Protein AF-A0A7W8XQB1-F1 (afdb_monomer_lite)

Secondary structure (DSSP, 8-state):
--SHHHHHHHHHHHHHHHHHHHHHHHHHHHHHHHHHHHHHHHHHHHHHHTT-S-HHHHHHHHHHHHHHHGGGSSTTT--HHHHHHHHHHHHHHHHHHHHHHHHT-

Organism: NCBI:txid1650438

Radius of gyration: 20.1 Å; chains: 1; bounding box: 38×19×73 Å

Structure (mmCIF, N/CA/C/O backbone):
data_AF-A0A7W8XQB1-F1
#
_entry.id   AF-A0A7W8XQB1-F1
#
loop_
_atom_site.group_PDB
_atom_site.id
_atom_site.type_symbol
_atom_site.label_atom_id
_atom_site.label_alt_id
_atom_site.label_comp_id
_atom_site.label_asym_id
_atom_site.label_entity_id
_atom_site.label_seq_id
_atom_site.pdbx_PDB_ins_code
_atom_site.Cartn_x
_atom_site.Cartn_y
_atom_site.Cartn_z
_atom_site.occupancy
_atom_site.B_iso_or_equiv
_atom_site.auth_seq_id
_atom_site.auth_comp_id
_atom_site.auth_asym_id
_atom_site.auth_atom_id
_atom_site.pdbx_PDB_model_num
ATOM 1 N N . MET A 1 1 ? 10.856 9.712 -51.778 1.00 45.00 1 MET A N 1
ATOM 2 C CA . MET A 1 1 ? 9.834 9.514 -50.724 1.00 45.00 1 MET A CA 1
ATOM 3 C C . MET A 1 1 ? 10.313 8.446 -49.731 1.00 45.00 1 MET A C 1
ATOM 5 O O . MET A 1 1 ? 9.938 7.294 -49.857 1.00 45.00 1 MET A O 1
ATOM 9 N N . ARG A 1 2 ? 11.231 8.776 -48.808 1.00 53.91 2 ARG A N 1
ATOM 10 C CA . ARG A 1 2 ? 11.757 7.831 -47.786 1.00 53.91 2 ARG A CA 1
ATOM 11 C C . ARG A 1 2 ? 12.009 8.472 -46.409 1.00 53.91 2 ARG A C 1
ATOM 13 O O . ARG A 1 2 ? 12.381 7.780 -45.473 1.00 53.91 2 ARG A O 1
ATOM 20 N N . ALA A 1 3 ? 11.762 9.775 -46.271 1.00 52.97 3 ALA A N 1
ATOM 21 C CA . ALA A 1 3 ? 11.966 10.516 -45.029 1.00 52.97 3 ALA A CA 1
ATOM 22 C C . ALA A 1 3 ? 10.947 10.251 -43.890 1.00 52.97 3 ALA A C 1
ATOM 24 O O . ALA A 1 3 ? 11.358 10.377 -42.739 1.00 52.97 3 ALA A O 1
ATOM 25 N N . PRO A 1 4 ? 9.669 9.857 -44.115 1.00 54.81 4 PRO A N 1
ATOM 26 C CA . PRO A 1 4 ? 8.722 9.770 -42.997 1.00 54.81 4 PRO A CA 1
ATOM 27 C C . PRO A 1 4 ? 8.939 8.547 -42.088 1.00 54.81 4 PRO A C 1
ATOM 29 O O . PRO A 1 4 ? 8.492 8.554 -40.947 1.00 54.81 4 PRO A O 1
ATOM 32 N N . LEU A 1 5 ? 9.660 7.516 -42.547 1.00 50.84 5 LEU A N 1
ATOM 33 C CA . LEU A 1 5 ? 9.897 6.294 -41.761 1.00 50.84 5 LEU A CA 1
ATOM 34 C C . LEU A 1 5 ? 11.007 6.458 -40.706 1.00 50.84 5 LEU A C 1
ATOM 36 O O . LEU A 1 5 ? 10.960 5.810 -39.664 1.00 50.84 5 LEU A O 1
ATOM 40 N N . LEU A 1 6 ? 11.977 7.350 -40.936 1.00 51.50 6 LEU A N 1
ATOM 41 C CA . LEU A 1 6 ? 13.082 7.599 -39.998 1.00 51.50 6 LEU A CA 1
ATOM 42 C C . LEU A 1 6 ? 12.654 8.463 -38.801 1.00 51.50 6 LEU A C 1
ATOM 44 O O . LEU A 1 6 ? 13.116 8.234 -37.688 1.00 51.50 6 LEU A O 1
ATOM 48 N N . ALA A 1 7 ? 11.728 9.407 -39.001 1.00 52.47 7 ALA A N 1
ATOM 49 C CA . ALA A 1 7 ? 11.204 10.247 -37.922 1.00 52.47 7 ALA A CA 1
ATOM 50 C C . ALA A 1 7 ? 10.347 9.452 -36.916 1.00 52.47 7 ALA A C 1
ATOM 52 O O . ALA A 1 7 ? 10.427 9.693 -35.712 1.00 52.47 7 ALA A O 1
ATOM 53 N N . ALA A 1 8 ? 9.583 8.461 -37.389 1.00 55.38 8 ALA A N 1
ATOM 54 C CA . ALA A 1 8 ? 8.791 7.588 -36.524 1.00 55.38 8 ALA A CA 1
ATOM 55 C C . ALA A 1 8 ? 9.679 6.712 -35.620 1.00 55.38 8 ALA A C 1
ATOM 57 O O . ALA A 1 8 ? 9.435 6.624 -34.420 1.00 55.38 8 ALA A O 1
ATOM 58 N N . ALA A 1 9 ? 10.752 6.126 -36.166 1.00 54.50 9 ALA A N 1
ATOM 59 C CA . ALA A 1 9 ? 11.673 5.276 -35.406 1.00 54.50 9 ALA A CA 1
ATOM 60 C C . ALA A 1 9 ? 12.378 6.027 -34.259 1.00 54.50 9 ALA A C 1
ATOM 62 O O . ALA A 1 9 ? 12.556 5.474 -33.176 1.00 54.50 9 ALA A O 1
ATOM 63 N N . ILE A 1 10 ? 12.723 7.302 -34.471 1.00 56.19 10 ILE A N 1
ATOM 64 C CA . ILE A 1 10 ? 13.322 8.158 -33.437 1.00 56.19 10 ILE A CA 1
ATOM 65 C C . ILE A 1 10 ? 12.300 8.458 -32.329 1.00 56.19 10 ILE A C 1
ATOM 67 O O . ILE A 1 10 ? 12.638 8.369 -31.151 1.00 56.19 10 ILE A O 1
ATOM 71 N N . GLY A 1 11 ? 11.037 8.725 -32.684 1.00 56.44 11 GLY A N 1
ATOM 72 C CA . GLY A 1 11 ? 9.955 8.924 -31.713 1.00 56.44 11 GLY A CA 1
ATOM 73 C C . GLY A 1 11 ? 9.736 7.715 -30.797 1.00 56.44 11 GLY A C 1
ATOM 74 O O . GLY A 1 11 ? 9.662 7.878 -29.580 1.00 56.44 11 GLY A O 1
ATOM 75 N N . PHE A 1 12 ? 9.728 6.501 -31.359 1.00 55.53 12 PHE A N 1
ATOM 76 C CA . PHE A 1 12 ? 9.587 5.264 -30.579 1.00 55.53 12 PHE A CA 1
ATOM 77 C C . PHE A 1 12 ? 10.820 4.944 -29.719 1.00 55.53 12 PHE A C 1
ATOM 79 O O . PHE A 1 12 ? 10.684 4.427 -28.608 1.00 55.53 12 PHE A O 1
ATOM 86 N N . ALA A 1 13 ? 12.024 5.280 -30.192 1.00 59.09 13 ALA A N 1
ATOM 87 C CA . ALA A 1 13 ? 13.251 5.120 -29.413 1.00 59.09 13 ALA A CA 1
ATOM 88 C C . ALA A 1 13 ? 13.292 6.074 -28.201 1.00 59.09 13 ALA A C 1
ATOM 90 O O . ALA A 1 13 ? 13.645 5.659 -27.097 1.00 59.09 13 ALA A O 1
ATOM 91 N N . LEU A 1 14 ? 12.861 7.330 -28.376 1.00 57.34 14 LEU A N 1
ATOM 92 C CA . LEU A 1 14 ? 12.747 8.313 -27.291 1.00 57.34 14 LEU A CA 1
ATOM 93 C C . LEU A 1 14 ? 11.676 7.932 -26.261 1.00 57.34 14 LEU A C 1
ATOM 95 O O . LEU A 1 14 ? 11.927 8.061 -25.061 1.00 57.34 14 LEU A O 1
ATOM 99 N N . SER A 1 15 ? 10.517 7.421 -26.694 1.00 60.56 15 SER A N 1
ATOM 100 C CA . SER A 1 15 ? 9.497 6.910 -25.767 1.00 60.56 15 SER A CA 1
ATOM 101 C C . SER A 1 15 ? 9.960 5.646 -25.034 1.00 60.56 15 SER A C 1
ATOM 103 O O . SER A 1 15 ? 9.656 5.467 -23.855 1.00 60.56 15 SER A O 1
ATOM 105 N N . GLY A 1 16 ? 10.742 4.788 -25.700 1.00 61.16 16 GLY A N 1
ATOM 106 C CA . GLY A 1 16 ? 11.329 3.588 -25.103 1.00 61.16 16 GLY A CA 1
ATOM 107 C C . GLY A 1 16 ? 12.330 3.908 -23.989 1.00 61.16 16 GLY A C 1
ATOM 108 O O . GLY A 1 16 ? 12.238 3.332 -22.907 1.00 61.16 16 GLY A O 1
ATOM 109 N N . CYS A 1 17 ? 13.228 4.878 -24.202 1.00 62.81 17 CYS A N 1
ATOM 110 C CA . CYS A 1 17 ? 14.167 5.326 -23.165 1.00 62.81 17 CYS A CA 1
ATOM 111 C C . CYS A 1 17 ? 13.457 5.923 -21.941 1.00 62.81 17 CYS A C 1
ATOM 113 O O . CYS A 1 17 ? 13.835 5.612 -20.814 1.00 62.81 17 CYS A O 1
ATOM 115 N N . GLN A 1 18 ? 12.417 6.739 -22.149 1.00 71.81 18 GLN A N 1
ATOM 116 C CA . GLN A 1 18 ? 11.645 7.336 -21.050 1.00 71.81 18 GLN A CA 1
ATOM 117 C C . GLN A 1 18 ? 10.868 6.281 -20.249 1.00 71.81 18 GLN A C 1
ATOM 119 O O . GLN A 1 18 ? 10.818 6.335 -19.020 1.00 71.81 18 GLN A O 1
ATOM 124 N N . THR A 1 19 ? 10.309 5.279 -20.932 1.00 79.50 19 THR A N 1
ATOM 125 C CA . THR A 1 19 ? 9.610 4.163 -20.275 1.00 79.50 19 THR A CA 1
ATOM 126 C C . THR A 1 19 ? 10.586 3.298 -19.475 1.00 79.50 19 THR A C 1
ATOM 128 O O . THR A 1 19 ? 10.297 2.918 -18.343 1.00 79.50 19 THR A O 1
ATOM 131 N N . ALA A 1 20 ? 11.780 3.037 -20.015 1.00 80.62 20 ALA A N 1
ATOM 132 C CA . ALA A 1 20 ? 12.820 2.293 -19.311 1.00 80.62 20 ALA A CA 1
ATOM 133 C C . ALA A 1 20 ? 13.310 3.030 -18.053 1.00 80.62 20 ALA A C 1
ATOM 135 O O . ALA A 1 20 ? 13.431 2.411 -16.997 1.00 80.62 20 ALA A O 1
ATOM 136 N N . SER A 1 21 ? 13.539 4.349 -18.126 1.00 83.12 21 SER A N 1
ATOM 137 C CA . SER A 1 21 ? 13.942 5.134 -16.952 1.00 83.12 21 SER A CA 1
ATOM 138 C C . SER A 1 21 ? 12.855 5.176 -15.878 1.00 83.12 21 SER A C 1
ATOM 140 O O . SER A 1 21 ? 13.166 5.124 -14.689 1.00 83.12 21 SER A O 1
ATOM 142 N N . LEU A 1 22 ? 11.582 5.230 -16.286 1.00 82.94 22 LEU A N 1
ATOM 143 C CA . LEU A 1 22 ? 10.445 5.180 -15.369 1.00 82.94 22 LEU A CA 1
ATOM 144 C C . LEU A 1 22 ? 10.353 3.817 -14.668 1.00 82.94 22 LEU A C 1
ATOM 146 O O . LEU A 1 22 ? 10.220 3.774 -13.448 1.00 82.94 22 LEU A O 1
ATOM 150 N N . ASN A 1 23 ? 10.496 2.716 -15.412 1.00 85.94 23 ASN A N 1
ATOM 151 C CA . ASN A 1 23 ? 10.501 1.367 -14.841 1.00 85.94 23 ASN A CA 1
ATOM 152 C C . ASN A 1 23 ? 11.630 1.194 -13.815 1.00 85.94 23 ASN A C 1
ATOM 154 O O . ASN A 1 23 ? 11.389 0.687 -12.725 1.00 85.94 23 ASN A O 1
ATOM 158 N N . ILE A 1 24 ? 12.840 1.679 -14.116 1.00 87.06 24 ILE A N 1
ATOM 159 C CA . ILE A 1 24 ? 13.965 1.644 -13.168 1.00 87.06 24 ILE A CA 1
ATOM 160 C C . ILE A 1 24 ? 13.631 2.439 -11.900 1.00 87.06 24 ILE A C 1
ATOM 162 O O . ILE A 1 24 ? 13.854 1.957 -10.790 1.00 87.06 24 ILE A O 1
ATOM 166 N N . ALA A 1 25 ? 13.078 3.647 -12.045 1.00 86.62 25 ALA A N 1
ATOM 167 C CA . ALA A 1 25 ? 12.705 4.472 -10.900 1.00 86.62 25 ALA A CA 1
ATOM 168 C C . ALA A 1 25 ? 11.629 3.797 -10.032 1.00 86.62 25 ALA A C 1
ATOM 170 O O . ALA A 1 25 ? 11.718 3.849 -8.805 1.00 86.62 25 ALA A O 1
ATOM 171 N N . ILE A 1 26 ? 10.646 3.136 -10.647 1.00 86.38 26 ILE A N 1
ATOM 172 C CA . ILE A 1 26 ? 9.626 2.351 -9.941 1.00 86.38 26 ILE A CA 1
ATOM 173 C C . ILE A 1 26 ? 10.287 1.213 -9.166 1.00 86.38 26 ILE A C 1
ATOM 175 O O . ILE A 1 26 ? 10.138 1.151 -7.949 1.00 86.38 26 ILE A O 1
ATOM 179 N N . GLN A 1 27 ? 11.090 0.381 -9.828 1.00 87.06 27 GLN A N 1
ATOM 180 C CA . GLN A 1 27 ? 11.741 -0.776 -9.204 1.00 87.06 27 GLN A CA 1
ATOM 181 C C . GLN A 1 27 ? 12.655 -0.385 -8.032 1.00 87.06 27 GLN A C 1
ATOM 183 O O . GLN A 1 27 ? 12.796 -1.139 -7.075 1.00 87.06 27 GLN A O 1
ATOM 188 N N . GLN A 1 28 ? 13.252 0.810 -8.061 1.00 89.56 28 GLN A N 1
ATOM 189 C CA . GLN A 1 28 ? 14.105 1.308 -6.977 1.00 89.56 28 GLN A CA 1
ATOM 190 C C . GLN A 1 28 ? 13.335 1.899 -5.787 1.00 89.56 28 GLN A C 1
ATOM 192 O O . GLN A 1 28 ? 13.833 1.866 -4.656 1.00 89.56 28 GLN A O 1
ATOM 197 N N . ASN A 1 29 ? 12.168 2.502 -6.025 1.00 89.06 29 ASN A N 1
ATOM 198 C CA . ASN A 1 29 ? 11.451 3.277 -5.007 1.00 89.06 29 ASN A CA 1
ATOM 199 C C . ASN A 1 29 ? 10.225 2.552 -4.453 1.00 89.06 29 ASN A C 1
ATOM 201 O O . ASN A 1 29 ? 9.908 2.725 -3.276 1.00 89.06 29 ASN A O 1
ATOM 205 N N . LEU A 1 30 ? 9.572 1.713 -5.256 1.00 88.00 30 LEU A N 1
ATOM 206 C CA . LEU A 1 30 ? 8.395 0.957 -4.845 1.00 88.00 30 LEU A CA 1
ATOM 207 C C . LEU A 1 30 ? 8.684 0.023 -3.655 1.00 88.00 30 LEU A C 1
ATOM 209 O O . LEU A 1 30 ? 7.915 0.078 -2.697 1.00 88.00 30 LEU A O 1
ATOM 213 N N . PRO A 1 31 ? 9.813 -0.718 -3.590 1.00 92.19 31 PRO A N 1
ATOM 214 C CA . PRO A 1 31 ? 10.143 -1.510 -2.401 1.00 92.19 31 PRO A CA 1
ATOM 215 C C . PRO A 1 31 ? 10.249 -0.671 -1.118 1.00 92.19 31 PRO A C 1
ATOM 217 O O . PRO A 1 31 ? 9.775 -1.085 -0.060 1.00 92.19 31 PRO A O 1
ATOM 220 N N . LYS A 1 32 ? 10.819 0.540 -1.204 1.00 92.38 32 LYS A N 1
ATOM 221 C CA . LYS A 1 32 ? 10.942 1.456 -0.057 1.00 92.38 32 LYS A CA 1
ATOM 222 C C . LYS A 1 32 ? 9.578 1.982 0.386 1.00 92.38 32 LYS A C 1
ATOM 224 O O . LYS A 1 32 ? 9.306 2.046 1.581 1.00 92.38 32 LYS A O 1
ATOM 229 N N . ALA A 1 33 ? 8.718 2.332 -0.571 1.00 91.56 33 ALA A N 1
ATOM 230 C CA . ALA A 1 33 ? 7.349 2.750 -0.291 1.00 91.56 33 ALA A CA 1
ATOM 231 C C . ALA A 1 33 ? 6.544 1.620 0.370 1.00 91.56 33 ALA A C 1
ATOM 233 O O . ALA A 1 33 ? 5.843 1.865 1.346 1.00 91.56 33 ALA A O 1
ATOM 234 N N . CYS A 1 34 ? 6.711 0.380 -0.091 1.00 93.31 34 CYS A N 1
ATOM 235 C CA . CYS A 1 34 ? 6.085 -0.797 0.506 1.00 93.31 34 CYS A CA 1
ATOM 236 C C . CYS A 1 34 ? 6.563 -1.065 1.936 1.00 93.31 34 CYS A C 1
ATOM 238 O O . CYS A 1 34 ? 5.752 -1.332 2.817 1.00 93.31 34 CYS A O 1
ATOM 240 N N . GLN A 1 35 ? 7.859 -0.914 2.212 1.00 94.81 35 GLN A N 1
ATOM 241 C CA . GLN A 1 35 ? 8.369 -1.010 3.580 1.00 94.81 35 GLN A CA 1
ATOM 242 C C . GLN A 1 35 ? 7.779 0.080 4.492 1.00 94.81 35 GLN A C 1
ATOM 244 O O . GLN A 1 35 ? 7.409 -0.192 5.638 1.00 94.81 35 GLN A O 1
ATOM 249 N N . ALA A 1 36 ? 7.677 1.313 3.988 1.00 94.81 36 ALA A N 1
ATOM 250 C CA . ALA A 1 36 ? 7.064 2.418 4.717 1.00 94.81 36 ALA A CA 1
ATOM 251 C C . ALA A 1 36 ? 5.566 2.183 4.967 1.00 94.81 36 ALA A C 1
ATOM 253 O O . ALA A 1 36 ? 5.094 2.466 6.064 1.00 94.81 36 ALA A O 1
ATOM 254 N N . LEU A 1 37 ? 4.844 1.620 3.993 1.00 94.81 37 LEU A N 1
ATOM 255 C CA . LEU A 1 37 ? 3.439 1.237 4.121 1.00 94.81 37 LEU A CA 1
ATOM 256 C C . LEU A 1 37 ? 3.233 0.226 5.256 1.00 94.81 37 LEU A C 1
ATOM 258 O O . LEU A 1 37 ? 2.405 0.463 6.129 1.00 94.81 37 LEU A O 1
ATOM 262 N N . GLU A 1 38 ? 3.999 -0.869 5.272 1.00 95.75 38 GLU A N 1
ATOM 263 C CA . GLU A 1 38 ? 3.890 -1.892 6.324 1.00 95.75 38 GLU A CA 1
ATOM 264 C C . GLU A 1 38 ? 4.217 -1.312 7.708 1.00 95.75 38 GLU A C 1
ATOM 266 O O . GLU A 1 38 ? 3.530 -1.587 8.692 1.00 95.75 38 GLU A O 1
ATOM 271 N N . THR A 1 39 ? 5.226 -0.440 7.780 1.00 96.06 39 THR A N 1
ATOM 272 C CA . THR A 1 39 ? 5.598 0.248 9.025 1.00 96.06 39 THR A CA 1
ATOM 273 C C . THR A 1 39 ? 4.486 1.180 9.508 1.00 96.06 39 THR A C 1
ATOM 275 O O . THR A 1 39 ? 4.149 1.181 10.692 1.00 96.06 39 THR A O 1
ATOM 278 N N . ALA A 1 40 ? 3.905 1.973 8.604 1.00 94.69 40 ALA A N 1
ATOM 279 C CA . ALA A 1 40 ? 2.828 2.901 8.924 1.00 94.69 40 ALA A CA 1
ATOM 280 C C . ALA A 1 40 ? 1.566 2.161 9.383 1.00 94.69 40 ALA A C 1
ATOM 282 O O . ALA A 1 40 ? 0.991 2.528 10.407 1.00 94.69 40 ALA A O 1
ATOM 283 N N . TYR A 1 41 ? 1.189 1.087 8.686 1.00 96.00 41 TYR A N 1
ATOM 284 C CA . TYR A 1 41 ? 0.035 0.274 9.054 1.00 96.00 41 TYR A CA 1
ATOM 285 C C . TYR A 1 41 ? 0.220 -0.372 10.431 1.00 96.00 41 TYR A C 1
ATOM 287 O O . TYR A 1 41 ? -0.657 -0.246 11.280 1.00 96.00 41 TYR A O 1
ATOM 295 N N . ALA A 1 42 ? 1.386 -0.966 10.708 1.00 96.00 42 ALA A N 1
ATOM 296 C CA . ALA A 1 42 ? 1.680 -1.548 12.020 1.00 96.00 42 ALA A CA 1
ATOM 297 C C . ALA A 1 42 ? 1.665 -0.504 13.155 1.00 96.00 42 ALA A C 1
ATOM 299 O O . ALA A 1 42 ? 1.187 -0.770 14.264 1.00 96.00 42 ALA A O 1
ATOM 300 N N . ALA A 1 43 ? 2.172 0.705 12.892 1.00 94.25 43 ALA A N 1
ATOM 301 C CA . ALA A 1 43 ? 2.113 1.806 13.848 1.00 94.25 43 ALA A CA 1
ATOM 302 C C . ALA A 1 43 ? 0.665 2.245 14.111 1.00 94.25 43 ALA A C 1
ATOM 304 O O . ALA A 1 43 ? 0.278 2.432 15.266 1.00 94.25 43 ALA A O 1
ATOM 305 N N . PHE A 1 44 ? -0.149 2.360 13.060 1.00 95.00 44 PHE A N 1
ATOM 306 C CA . PHE A 1 44 ? -1.563 2.683 13.192 1.00 95.00 44 PHE A CA 1
ATOM 307 C C . PHE A 1 44 ? -2.320 1.610 13.979 1.00 95.00 44 PHE A C 1
ATOM 309 O O . PHE A 1 44 ? -3.040 1.958 14.913 1.00 95.00 44 PHE A O 1
ATOM 316 N N . THR A 1 45 ? -2.147 0.320 13.662 1.00 94.50 45 THR A N 1
ATOM 317 C CA . THR A 1 45 ? -2.847 -0.769 14.365 1.00 94.50 45 THR A CA 1
ATOM 318 C C . THR A 1 45 ? -2.488 -0.798 15.846 1.00 94.50 45 THR A C 1
ATOM 320 O O . THR A 1 45 ? -3.376 -0.928 16.682 1.00 94.50 45 THR A O 1
ATOM 323 N N . SER A 1 46 ? -1.218 -0.556 16.182 1.00 92.56 46 SER A N 1
ATOM 324 C CA . SER A 1 46 ? -0.772 -0.449 17.577 1.00 92.56 46 SER A CA 1
ATOM 325 C C . SER A 1 46 ? -1.479 0.689 18.323 1.00 92.56 46 SER A C 1
ATOM 327 O O . SER A 1 46 ? -1.853 0.533 19.480 1.00 92.56 46 SER A O 1
ATOM 329 N N . ILE A 1 47 ? -1.692 1.841 17.674 1.00 90.25 47 ILE A N 1
ATOM 330 C CA . ILE A 1 47 ? -2.428 2.971 18.267 1.00 90.25 47 ILE A CA 1
ATOM 331 C C . ILE A 1 47 ? -3.928 2.661 18.357 1.00 90.25 47 ILE A C 1
ATOM 333 O O . ILE A 1 47 ? -4.575 3.014 19.344 1.00 90.25 47 ILE A O 1
ATOM 337 N N . ALA A 1 48 ? -4.486 1.995 17.348 1.00 91.31 48 ALA A N 1
ATOM 338 C CA . ALA A 1 48 ? -5.891 1.616 17.309 1.00 91.31 48 ALA A CA 1
ATOM 339 C C . ALA A 1 48 ? -6.270 0.665 18.458 1.00 91.31 48 ALA A C 1
ATOM 341 O O . ALA A 1 48 ? -7.336 0.827 19.051 1.00 91.31 48 ALA A O 1
ATOM 342 N N . GLU A 1 49 ? -5.376 -0.253 18.837 1.00 89.56 49 GLU A N 1
ATOM 343 C CA . GLU A 1 49 ? -5.557 -1.174 19.971 1.00 89.56 49 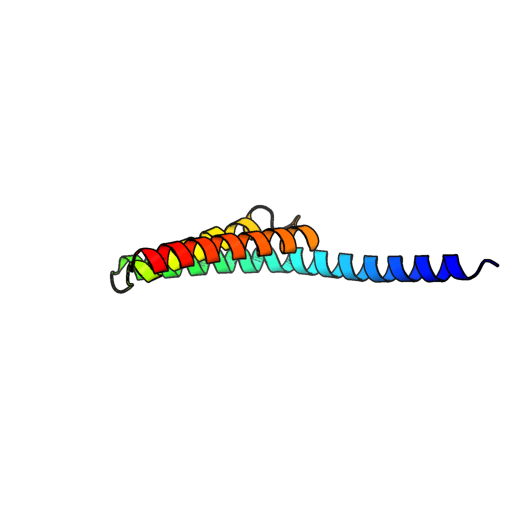GLU A CA 1
ATOM 344 C C . GLU A 1 49 ? -5.660 -0.467 21.332 1.00 89.56 49 GLU A C 1
ATOM 346 O O . GLU A 1 49 ? -6.285 -0.985 22.256 1.00 89.56 49 GLU A O 1
ATOM 351 N N . ILE A 1 50 ? -5.129 0.755 21.455 1.00 89.69 50 ILE A N 1
ATOM 352 C CA . ILE A 1 50 ? -5.243 1.587 22.668 1.00 89.69 50 ILE A CA 1
ATOM 353 C C . ILE A 1 50 ? -6.683 2.135 22.827 1.00 89.69 50 ILE A C 1
ATOM 355 O O . ILE A 1 50 ? -7.030 2.719 23.853 1.00 89.69 50 ILE A O 1
ATOM 359 N N . GLY A 1 51 ? -7.558 1.939 21.831 1.00 82.69 51 GLY A N 1
ATOM 360 C CA . GLY A 1 51 ? -8.991 2.248 21.905 1.00 82.69 51 GLY A CA 1
ATOM 361 C C . GLY A 1 51 ? -9.341 3.729 21.732 1.00 82.69 51 GLY A C 1
ATOM 362 O O . GLY A 1 51 ? -10.490 4.124 21.920 1.00 82.69 51 GLY A O 1
ATOM 363 N N . THR A 1 52 ? -8.372 4.570 21.366 1.00 85.94 52 THR A N 1
ATOM 364 C CA . THR A 1 52 ? -8.572 6.015 21.148 1.00 85.94 52 THR A CA 1
ATOM 365 C C . THR A 1 52 ? -9.043 6.348 19.730 1.00 85.94 52 THR A C 1
ATOM 367 O O . THR A 1 52 ? -9.491 7.466 19.461 1.00 85.94 52 THR A O 1
ATOM 370 N N . VAL A 1 53 ? -8.970 5.379 18.816 1.00 90.06 53 VAL A N 1
ATOM 371 C CA . VAL A 1 53 ? -9.315 5.530 17.402 1.00 90.06 53 VAL A CA 1
ATOM 372 C C . VAL A 1 53 ? -10.738 5.029 17.164 1.00 90.06 53 VAL A C 1
ATOM 374 O O . VAL A 1 53 ? -11.102 3.925 17.559 1.00 90.06 53 VAL A O 1
ATOM 377 N N . LYS A 1 54 ? -11.567 5.836 16.494 1.00 90.25 54 LYS A N 1
ATOM 378 C CA . LYS A 1 54 ? -12.930 5.428 16.115 1.00 90.25 54 LYS A CA 1
ATOM 379 C C . LYS A 1 54 ? -12.876 4.225 15.171 1.00 90.25 54 LYS A C 1
ATOM 381 O O . LYS A 1 54 ? -12.098 4.253 14.220 1.00 90.25 54 LYS A O 1
ATOM 386 N N . GLN A 1 55 ? -13.782 3.259 15.342 1.00 88.00 55 GLN A N 1
ATOM 387 C CA . GLN A 1 55 ? -13.881 2.085 14.460 1.00 88.00 55 GLN A CA 1
ATOM 388 C C . GLN A 1 55 ? -13.967 2.474 12.976 1.00 88.00 55 GLN A C 1
ATOM 390 O O . GLN A 1 55 ? -13.251 1.930 12.149 1.00 88.00 55 GLN A O 1
ATOM 395 N N . SER A 1 56 ? -14.723 3.527 12.653 1.00 86.69 56 SER A N 1
ATOM 396 C CA . SER A 1 56 ? -14.829 4.033 11.279 1.00 86.69 56 SER A CA 1
ATOM 397 C C . SER A 1 56 ? -13.521 4.576 10.689 1.00 86.69 56 SER A C 1
ATOM 399 O O . SER A 1 56 ? -13.426 4.696 9.472 1.00 86.69 56 SER A O 1
ATOM 401 N N . MET A 1 57 ? -12.523 4.938 11.505 1.00 89.44 57 MET A N 1
ATOM 402 C CA . MET A 1 57 ? -11.170 5.238 11.019 1.00 89.44 57 MET A CA 1
ATOM 403 C C . MET A 1 57 ? -10.340 3.969 10.851 1.00 89.44 57 MET A C 1
ATOM 405 O O . MET A 1 57 ? -9.603 3.880 9.877 1.00 89.44 57 MET A O 1
ATOM 409 N N . ILE A 1 58 ? -10.496 2.988 11.744 1.00 91.75 58 ILE A N 1
ATOM 410 C CA . ILE A 1 58 ? -9.835 1.680 11.628 1.00 91.75 58 ILE A CA 1
ATOM 411 C C . ILE A 1 58 ? -10.250 0.997 10.322 1.00 91.75 58 ILE A C 1
ATOM 413 O O . ILE A 1 58 ? -9.395 0.565 9.556 1.00 91.75 58 ILE A O 1
ATOM 417 N N . ASP A 1 59 ? -11.547 0.987 10.019 1.00 89.81 59 ASP A N 1
ATOM 418 C CA . ASP A 1 59 ? -12.081 0.360 8.808 1.00 89.81 59 ASP A CA 1
ATOM 419 C C . ASP A 1 59 ? -11.587 1.067 7.533 1.00 89.81 59 ASP A C 1
ATOM 421 O O . ASP A 1 59 ? -11.269 0.422 6.533 1.00 89.81 59 ASP A O 1
ATOM 425 N N . LYS A 1 60 ? -11.479 2.404 7.569 1.00 89.12 60 LYS A N 1
ATOM 426 C CA . LYS A 1 60 ? -10.950 3.202 6.451 1.00 89.12 60 LYS A CA 1
ATOM 427 C C . LYS A 1 60 ? -9.461 2.970 6.233 1.00 89.12 60 LYS A C 1
ATOM 429 O O . LYS A 1 60 ? -9.051 2.836 5.084 1.00 89.12 60 LYS A O 1
ATOM 434 N N . GLU A 1 61 ? -8.674 2.908 7.303 1.00 92.50 61 GLU A N 1
ATOM 435 C CA . GLU A 1 61 ? -7.245 2.609 7.208 1.00 92.50 61 GLU A CA 1
ATOM 436 C C . GLU A 1 61 ? -7.021 1.190 6.681 1.00 92.50 61 GLU A C 1
ATOM 438 O O . GLU A 1 61 ? -6.224 0.991 5.769 1.00 92.50 61 GLU A O 1
ATOM 443 N N . ALA A 1 62 ? -7.772 0.206 7.185 1.00 92.06 62 ALA A N 1
ATOM 444 C CA . ALA A 1 62 ? -7.699 -1.169 6.703 1.00 92.06 62 ALA A CA 1
ATOM 445 C C . ALA A 1 62 ? -8.029 -1.258 5.205 1.00 92.06 62 ALA A C 1
ATOM 447 O O . ALA A 1 62 ? -7.315 -1.916 4.449 1.00 92.06 62 ALA A O 1
ATOM 448 N N . ALA A 1 63 ? -9.069 -0.553 4.754 1.00 90.94 63 ALA A N 1
ATOM 449 C CA . ALA A 1 63 ? -9.409 -0.481 3.339 1.00 90.94 63 ALA A CA 1
ATOM 450 C C . ALA A 1 63 ? -8.328 0.210 2.496 1.00 90.94 63 ALA A C 1
ATOM 452 O O . ALA A 1 63 ? -8.009 -0.269 1.407 1.00 90.94 63 ALA A O 1
ATOM 453 N N . ALA A 1 64 ? -7.752 1.309 2.995 1.00 91.31 64 ALA A N 1
ATOM 454 C CA . ALA A 1 64 ? -6.645 1.998 2.343 1.00 91.31 64 ALA A CA 1
ATOM 455 C C . ALA A 1 64 ? -5.441 1.068 2.191 1.00 91.31 64 ALA A C 1
ATOM 457 O O . ALA A 1 64 ? -4.970 0.873 1.071 1.00 91.31 64 ALA A O 1
ATOM 458 N N . TYR A 1 65 ? -5.016 0.431 3.285 1.00 94.00 65 TYR A N 1
ATOM 459 C CA . TYR A 1 65 ? -3.920 -0.529 3.305 1.00 94.00 65 TYR A CA 1
ATOM 460 C C . TYR A 1 65 ? -4.161 -1.674 2.323 1.00 94.00 65 TYR A C 1
ATOM 462 O O . TYR A 1 65 ? -3.325 -1.901 1.455 1.00 94.00 65 TYR A O 1
ATOM 470 N N . VAL A 1 66 ? -5.315 -2.347 2.381 1.00 91.00 66 VAL A N 1
ATOM 471 C CA . VAL A 1 66 ? -5.646 -3.442 1.452 1.00 91.00 66 VAL A CA 1
ATOM 472 C C . VAL A 1 66 ? -5.628 -2.967 -0.001 1.00 91.00 66 VAL A C 1
ATOM 474 O O . VAL A 1 66 ? -5.080 -3.659 -0.857 1.00 91.00 66 VAL A O 1
ATOM 477 N N . GLY A 1 67 ? -6.183 -1.783 -0.277 1.00 89.00 67 GLY A N 1
ATOM 478 C CA . GLY A 1 67 ? -6.204 -1.204 -1.616 1.00 89.00 67 GLY A CA 1
ATOM 479 C C . GLY A 1 67 ? -4.801 -1.016 -2.190 1.00 89.00 67 GLY A C 1
ATOM 480 O O . GLY A 1 67 ? -4.554 -1.407 -3.330 1.00 89.00 67 GLY A O 1
ATOM 481 N N . VAL A 1 68 ? -3.869 -0.464 -1.407 1.00 90.25 68 VAL A N 1
ATOM 482 C CA . VAL A 1 68 ? -2.508 -0.171 -1.889 1.00 90.25 68 VAL A CA 1
ATOM 483 C C . VAL A 1 68 ? -1.524 -1.331 -1.729 1.00 90.25 68 VAL A C 1
ATOM 485 O O . VAL A 1 68 ? -0.545 -1.387 -2.465 1.00 90.25 68 VAL A O 1
ATOM 488 N N . ARG A 1 69 ? -1.773 -2.293 -0.833 1.00 91.69 69 ARG A N 1
ATOM 489 C CA . ARG A 1 69 ? -0.870 -3.431 -0.577 1.00 91.69 69 ARG A CA 1
ATOM 490 C C . ARG A 1 69 ? -0.651 -4.305 -1.809 1.00 91.69 69 ARG A C 1
ATOM 492 O O . ARG A 1 69 ? 0.401 -4.926 -1.936 1.00 91.69 69 ARG A O 1
ATOM 499 N N . ASN A 1 70 ? -1.601 -4.327 -2.740 1.00 85.31 70 ASN A N 1
ATOM 500 C CA . ASN A 1 70 ? -1.449 -5.057 -4.000 1.00 85.31 70 ASN A CA 1
ATOM 501 C C . ASN A 1 70 ? -0.236 -4.577 -4.820 1.00 85.31 70 ASN A C 1
ATOM 503 O O . ASN A 1 70 ? 0.396 -5.400 -5.475 1.00 85.31 70 ASN A O 1
ATOM 507 N N . LEU A 1 71 ? 0.157 -3.301 -4.684 1.00 87.75 71 LEU A N 1
ATOM 508 C CA . LEU A 1 71 ? 1.377 -2.738 -5.287 1.00 87.75 71 LEU A CA 1
ATOM 509 C C . LEU A 1 71 ? 2.671 -3.347 -4.722 1.00 87.75 71 LEU A C 1
ATOM 511 O O . LEU A 1 71 ? 3.749 -3.176 -5.284 1.00 87.75 71 LEU A O 1
ATOM 515 N N . CYS A 1 72 ? 2.578 -4.052 -3.595 1.00 90.00 72 CYS A N 1
ATOM 516 C CA . CYS A 1 72 ? 3.713 -4.575 -2.846 1.00 90.00 72 CYS A CA 1
ATOM 517 C C . CYS A 1 72 ? 3.916 -6.084 -3.000 1.00 90.00 72 CYS A C 1
ATOM 519 O O . CYS A 1 72 ? 4.794 -6.639 -2.343 1.00 90.00 72 CYS A O 1
ATOM 521 N N . VAL A 1 73 ? 3.151 -6.760 -3.866 1.00 84.56 73 VAL A N 1
ATOM 522 C CA . VAL A 1 73 ? 3.275 -8.214 -4.064 1.00 84.56 73 VAL A CA 1
ATOM 523 C C . VAL A 1 73 ? 4.578 -8.576 -4.789 1.00 84.56 73 VAL A C 1
ATOM 525 O O . VAL A 1 73 ? 5.240 -9.526 -4.385 1.00 84.56 73 VAL A O 1
ATOM 528 N N . ASN A 1 74 ? 4.972 -7.824 -5.827 1.00 77.75 74 ASN A N 1
ATOM 529 C CA . ASN A 1 74 ? 6.204 -8.064 -6.600 1.00 77.75 74 ASN A CA 1
ATOM 530 C C . ASN A 1 74 ? 6.914 -6.756 -7.017 1.00 77.75 74 ASN A C 1
ATOM 532 O O . ASN A 1 74 ? 7.147 -6.530 -8.207 1.00 77.75 74 ASN A O 1
ATOM 536 N N . PRO A 1 75 ? 7.321 -5.899 -6.065 1.00 75.25 75 PRO A N 1
ATOM 537 C CA . PRO A 1 75 ? 7.693 -4.506 -6.337 1.00 75.25 75 PRO A CA 1
ATOM 538 C C . PRO A 1 75 ? 8.937 -4.333 -7.229 1.00 75.25 75 PRO A C 1
ATOM 540 O O . PRO A 1 75 ? 9.138 -3.274 -7.815 1.00 75.25 75 PRO A O 1
ATOM 543 N N . GLU A 1 76 ? 9.773 -5.365 -7.360 1.00 71.25 76 GLU A N 1
ATOM 544 C CA . GLU A 1 76 ? 10.994 -5.347 -8.180 1.00 71.25 76 GLU A CA 1
ATOM 545 C C . GLU A 1 76 ? 10.748 -5.676 -9.660 1.00 71.25 76 GLU A C 1
ATOM 547 O O . GLU A 1 76 ? 11.638 -5.500 -10.491 1.00 71.25 76 GLU A O 1
ATOM 552 N N . ARG A 1 77 ? 9.559 -6.185 -10.004 1.00 67.81 77 ARG A N 1
ATOM 553 C CA . ARG A 1 77 ? 9.217 -6.622 -11.370 1.00 67.81 77 ARG A CA 1
ATOM 554 C C . ARG A 1 77 ? 8.125 -5.786 -12.023 1.00 67.81 77 ARG A C 1
ATOM 556 O O . ARG A 1 77 ? 7.832 -6.002 -13.194 1.00 67.81 77 ARG A O 1
ATOM 563 N N . GLU A 1 78 ? 7.570 -4.836 -11.285 1.00 76.62 78 GLU A N 1
ATOM 564 C CA . GLU A 1 78 ? 6.528 -3.937 -11.758 1.00 76.62 78 GLU A CA 1
ATOM 565 C C . 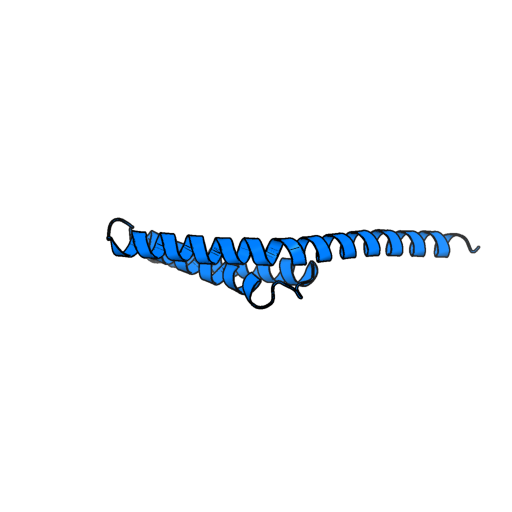GLU A 1 78 ? 7.039 -3.048 -12.898 1.00 76.62 78 GLU A C 1
ATOM 567 O O . GLU A 1 78 ? 8.102 -2.419 -12.806 1.00 76.62 78 GLU A O 1
ATOM 572 N N . THR A 1 79 ? 6.272 -2.984 -13.984 1.00 83.00 79 THR A N 1
ATOM 573 C CA . THR A 1 79 ? 6.441 -1.950 -15.007 1.00 83.00 79 THR A CA 1
ATOM 574 C C . THR A 1 79 ? 5.532 -0.764 -14.708 1.00 83.00 79 THR A C 1
ATOM 576 O O . THR A 1 79 ? 4.565 -0.866 -13.958 1.00 83.00 79 THR A O 1
ATOM 579 N N . ALA A 1 80 ? 5.786 0.380 -15.339 1.00 80.62 80 ALA A N 1
ATOM 580 C CA . ALA A 1 80 ? 4.906 1.537 -15.224 1.00 80.62 80 ALA A CA 1
ATOM 581 C C . ALA A 1 80 ? 3.448 1.240 -15.607 1.00 80.62 80 ALA A C 1
ATOM 583 O O . ALA A 1 80 ? 2.537 1.799 -15.002 1.00 80.62 80 ALA A O 1
ATOM 584 N N . ALA A 1 81 ? 3.220 0.359 -16.585 1.00 82.19 81 ALA A N 1
ATOM 585 C CA . ALA A 1 81 ? 1.872 -0.033 -16.984 1.00 82.19 81 ALA A CA 1
ATOM 586 C C . ALA A 1 81 ? 1.172 -0.846 -15.884 1.00 82.19 81 ALA A C 1
ATOM 588 O O . ALA A 1 81 ? 0.010 -0.576 -15.574 1.00 82.19 81 ALA A O 1
ATOM 589 N N . ASP A 1 82 ? 1.896 -1.781 -15.267 1.00 84.25 82 ASP A N 1
ATOM 590 C CA . ASP A 1 82 ? 1.380 -2.617 -14.182 1.00 84.25 82 ASP A CA 1
ATOM 591 C C . ASP A 1 82 ? 1.045 -1.764 -12.953 1.00 84.25 82 ASP A C 1
ATOM 593 O O . ASP A 1 82 ? -0.077 -1.825 -12.448 1.00 84.25 82 ASP A O 1
ATOM 597 N N . VAL A 1 83 ? 1.951 -0.858 -12.563 1.00 84.62 83 VAL A N 1
ATOM 598 C CA . VAL A 1 83 ? 1.719 0.087 -11.460 1.00 84.62 83 VAL A CA 1
ATOM 599 C C . VAL A 1 83 ? 0.487 0.945 -11.716 1.00 84.62 83 VAL A C 1
ATOM 601 O O . VAL A 1 83 ? -0.337 1.104 -10.822 1.00 84.62 83 VAL A O 1
ATOM 604 N N . VAL A 1 84 ? 0.314 1.495 -12.923 1.00 86.19 84 VAL A N 1
ATOM 605 C CA . VAL A 1 84 ? -0.863 2.324 -13.237 1.00 86.19 84 VAL A CA 1
ATOM 606 C C . VAL A 1 84 ? -2.158 1.516 -13.123 1.00 86.19 84 VAL A C 1
ATOM 608 O O . VAL A 1 84 ? -3.129 2.005 -12.542 1.00 86.19 84 VAL A O 1
ATOM 611 N N . ALA A 1 85 ? -2.179 0.280 -13.629 1.00 87.94 85 ALA A N 1
ATOM 612 C CA . ALA A 1 85 ? -3.344 -0.593 -13.516 1.00 87.94 85 ALA A CA 1
ATOM 6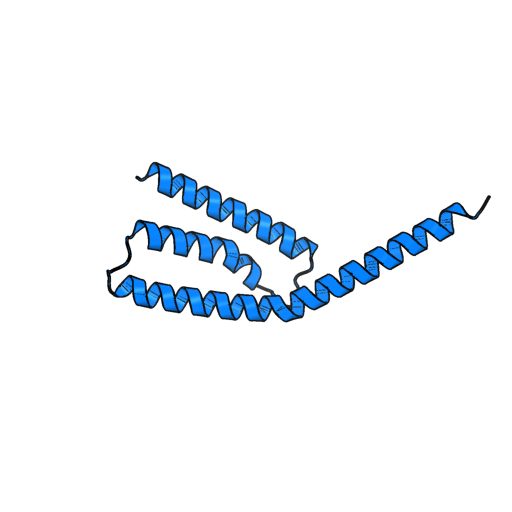13 C C . ALA A 1 85 ? -3.664 -0.932 -12.049 1.00 87.94 85 ALA A C 1
ATOM 615 O O . ALA A 1 85 ? -4.817 -0.843 -11.623 1.00 87.94 85 ALA A O 1
ATOM 616 N N . GLN A 1 86 ? -2.643 -1.250 -11.254 1.00 89.12 86 GLN A N 1
ATOM 617 C CA . GLN A 1 86 ? -2.790 -1.566 -9.835 1.00 89.12 86 GLN A CA 1
ATOM 618 C C . GLN A 1 86 ? -3.220 -0.347 -9.012 1.00 89.12 86 GLN A C 1
ATOM 620 O O . GLN A 1 86 ? -4.077 -0.475 -8.141 1.00 89.12 86 GLN A O 1
ATOM 625 N N . VAL A 1 87 ? -2.711 0.850 -9.319 1.00 88.56 87 VAL A N 1
ATOM 626 C CA . VAL A 1 87 ? -3.158 2.105 -8.694 1.00 88.56 87 VAL A CA 1
ATOM 627 C C . VAL A 1 87 ? -4.630 2.370 -9.007 1.00 88.56 87 VAL A C 1
ATOM 629 O O . VAL A 1 87 ? -5.390 2.726 -8.108 1.00 88.56 87 VAL A O 1
ATOM 632 N N . ALA A 1 88 ? -5.073 2.159 -10.250 1.00 88.69 88 ALA A N 1
ATOM 633 C CA . ALA A 1 88 ? -6.488 2.296 -10.597 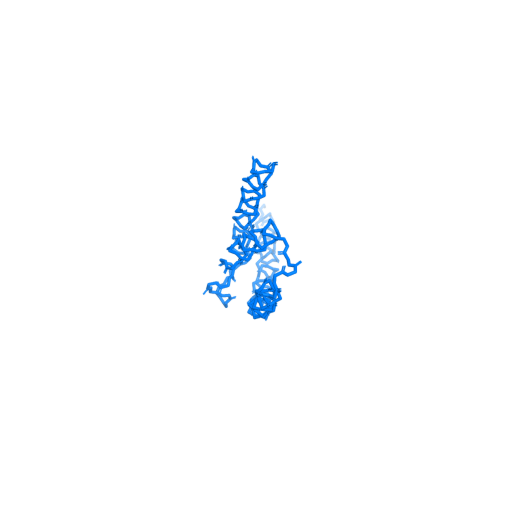1.00 88.69 88 ALA A CA 1
ATOM 634 C C . ALA A 1 88 ? -7.367 1.316 -9.798 1.00 88.69 88 ALA A C 1
ATOM 636 O O . ALA A 1 88 ? -8.426 1.693 -9.291 1.00 88.69 88 ALA A O 1
ATOM 637 N N . GLN A 1 89 ? -6.903 0.076 -9.620 1.00 88.25 89 GLN A N 1
ATOM 638 C CA . GLN A 1 89 ? -7.594 -0.918 -8.801 1.00 88.25 89 GLN A CA 1
ATOM 639 C C . GLN A 1 89 ? -7.594 -0.554 -7.306 1.00 88.25 89 GLN A C 1
ATOM 641 O O . GLN A 1 89 ? -8.608 -0.745 -6.626 1.00 88.25 89 GLN A O 1
ATOM 646 N N . ALA A 1 90 ? -6.499 0.017 -6.801 1.00 90.56 90 ALA A N 1
ATOM 647 C CA . ALA A 1 90 ? -6.407 0.532 -5.440 1.00 90.56 90 ALA A CA 1
ATOM 648 C C . ALA A 1 90 ? -7.442 1.641 -5.206 1.00 90.56 90 ALA A C 1
ATOM 650 O O . ALA A 1 90 ? -8.206 1.569 -4.244 1.00 90.56 90 ALA A O 1
ATOM 651 N N . TYR A 1 91 ? -7.547 2.609 -6.124 1.00 88.12 91 TYR A N 1
ATOM 652 C CA . TYR A 1 91 ? -8.563 3.665 -6.060 1.00 88.12 91 TYR A CA 1
ATOM 653 C C . TYR A 1 91 ? -9.984 3.106 -6.038 1.00 88.12 91 TYR A C 1
ATOM 655 O O . TYR A 1 91 ? -10.783 3.526 -5.205 1.00 88.12 91 TYR A O 1
ATOM 663 N N . ALA A 1 92 ? -10.293 2.140 -6.906 1.00 90.88 92 ALA A N 1
ATOM 664 C CA . ALA A 1 92 ? -11.609 1.507 -6.929 1.00 90.88 92 ALA A CA 1
ATOM 665 C C . ALA A 1 92 ? -11.927 0.785 -5.606 1.00 90.88 92 ALA A C 1
ATOM 667 O O . ALA A 1 92 ? -13.042 0.886 -5.097 1.00 90.88 92 ALA A O 1
ATOM 668 N N . THR A 1 93 ? -10.941 0.101 -5.021 1.00 89.38 93 THR A N 1
ATOM 669 C CA . THR A 1 93 ? -11.084 -0.594 -3.730 1.00 89.38 93 THR A CA 1
ATOM 670 C C . THR A 1 93 ? -11.346 0.393 -2.592 1.00 89.38 93 THR A C 1
ATOM 672 O O . THR A 1 93 ? -12.253 0.188 -1.784 1.00 89.38 93 THR A O 1
ATOM 675 N N . ILE A 1 94 ? -10.589 1.491 -2.555 1.00 88.75 94 ILE A N 1
ATOM 676 C CA . ILE A 1 94 ? -10.733 2.536 -1.539 1.00 88.75 94 ILE A CA 1
ATOM 677 C C . ILE A 1 94 ? -12.086 3.235 -1.677 1.00 88.75 94 ILE A C 1
ATOM 679 O O . ILE A 1 94 ? -12.777 3.417 -0.678 1.00 88.75 94 ILE A O 1
ATOM 683 N N . ASP A 1 95 ? -12.498 3.598 -2.893 1.00 90.81 95 ASP A N 1
ATOM 684 C CA . ASP A 1 95 ? -13.788 4.257 -3.110 1.00 90.81 95 ASP A CA 1
ATOM 685 C C . ASP A 1 95 ? -14.962 3.347 -2.727 1.00 90.81 95 ASP A C 1
ATOM 687 O O . ASP A 1 95 ? -15.870 3.780 -2.017 1.00 90.81 95 ASP A O 1
ATOM 691 N N . ALA A 1 96 ? -14.910 2.063 -3.096 1.00 88.31 96 ALA A N 1
ATOM 692 C CA . ALA A 1 96 ? -15.915 1.085 -2.689 1.00 88.31 96 ALA A CA 1
ATOM 693 C C . ALA A 1 96 ? -16.027 0.988 -1.159 1.00 88.31 96 ALA A C 1
ATOM 695 O O . ALA A 1 96 ? -17.129 1.061 -0.612 1.00 88.31 96 ALA A O 1
ATOM 696 N N . ALA A 1 97 ? -14.896 0.899 -0.458 1.00 85.38 97 ALA A N 1
ATOM 697 C CA . ALA A 1 97 ? -14.883 0.853 0.999 1.00 85.38 97 ALA A CA 1
ATOM 698 C C . ALA A 1 97 ? -15.395 2.154 1.637 1.00 85.38 97 ALA A C 1
ATOM 700 O O . ALA A 1 97 ? -16.161 2.112 2.599 1.00 85.38 97 ALA A O 1
ATOM 701 N N . LEU A 1 98 ? -15.034 3.317 1.085 1.00 85.88 98 LEU A N 1
ATOM 702 C CA . LEU A 1 98 ? -15.546 4.609 1.543 1.00 85.88 98 LEU A CA 1
ATOM 703 C C . LEU A 1 98 ? -17.055 4.737 1.318 1.00 85.88 98 LEU A C 1
ATOM 705 O O . LEU A 1 98 ? -17.747 5.294 2.168 1.00 85.88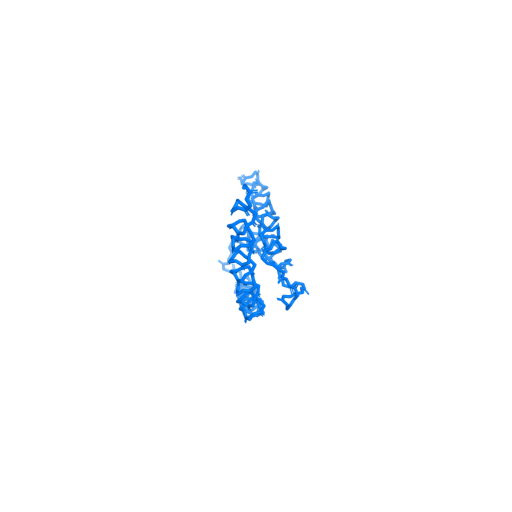 98 LEU A O 1
ATOM 709 N N . ASN A 1 99 ? -17.576 4.216 0.209 1.00 87.81 99 ASN A N 1
ATOM 710 C CA . ASN A 1 99 ? -19.008 4.203 -0.075 1.00 87.81 99 ASN A CA 1
ATOM 711 C C . ASN A 1 99 ? -19.769 3.308 0.907 1.00 87.81 99 ASN A C 1
ATOM 713 O O . ASN A 1 99 ? -20.772 3.754 1.460 1.00 87.81 99 ASN A O 1
ATOM 717 N N . ILE A 1 100 ? -19.264 2.105 1.195 1.00 81.50 100 ILE A N 1
ATOM 718 C CA . ILE A 1 100 ? -19.835 1.223 2.226 1.00 81.50 100 ILE A CA 1
ATOM 719 C C . ILE A 1 100 ? -19.816 1.923 3.590 1.00 81.50 100 ILE A C 1
ATOM 721 O O . ILE A 1 100 ? -20.833 1.971 4.280 1.00 81.50 100 ILE A O 1
ATOM 725 N N . ALA A 1 101 ? -18.690 2.544 3.953 1.00 79.38 101 ALA A N 1
ATOM 726 C CA . ALA A 1 101 ? -18.560 3.261 5.217 1.00 79.38 101 ALA A CA 1
ATOM 727 C C . ALA A 1 101 ? -19.521 4.457 5.330 1.00 79.38 101 ALA A C 1
ATOM 729 O O . ALA A 1 101 ? -20.018 4.722 6.418 1.00 79.38 101 ALA A O 1
ATOM 730 N N . ARG A 1 102 ? -19.807 5.177 4.234 1.00 80.94 102 ARG A N 1
ATOM 73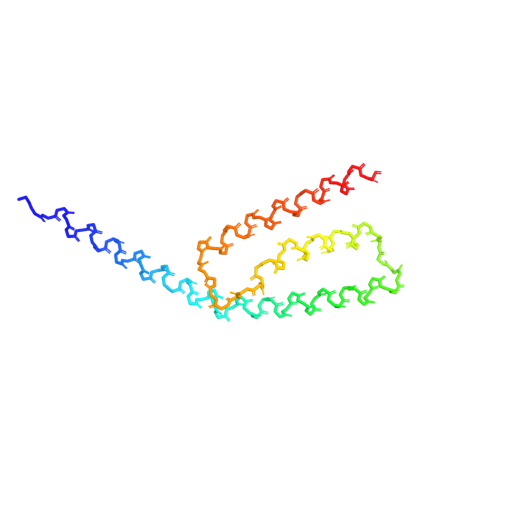1 C CA . ARG A 1 102 ? -20.806 6.265 4.210 1.00 80.94 102 ARG A CA 1
ATOM 732 C C . ARG A 1 102 ? -22.234 5.758 4.403 1.00 80.94 102 ARG A C 1
ATOM 734 O O . ARG A 1 102 ? -23.042 6.478 4.966 1.00 80.94 102 ARG A O 1
ATOM 741 N N . GLN A 1 103 ? -22.548 4.564 3.905 1.00 82.19 103 GLN A N 1
ATOM 742 C CA . GLN A 1 103 ? -23.887 3.971 4.008 1.00 82.19 103 GLN A CA 1
ATOM 743 C C . GLN A 1 103 ? -24.160 3.340 5.379 1.00 82.19 103 GLN A C 1
ATOM 745 O O . GLN A 1 103 ? -25.317 3.171 5.748 1.00 82.19 103 GLN A O 1
ATOM 750 N N . ALA A 1 104 ? -23.109 2.971 6.114 1.00 69.81 104 ALA A N 1
ATOM 751 C CA . ALA A 1 104 ? -23.197 2.407 7.461 1.00 69.81 104 ALA A CA 1
ATOM 752 C C . ALA A 1 104 ? -23.220 3.471 8.583 1.00 69.81 104 ALA A C 1
ATOM 754 O O . ALA A 1 104 ? -23.286 3.105 9.758 1.00 69.81 104 ALA A O 1
ATOM 755 N N . GLN A 1 105 ? -23.118 4.759 8.230 1.00 57.84 105 GLN A N 1
ATOM 756 C CA . GLN A 1 105 ? -23.237 5.915 9.133 1.00 57.84 105 GLN A CA 1
ATOM 757 C C . GLN A 1 105 ? -24.671 6.436 9.188 1.00 57.84 105 GLN A C 1
ATOM 759 O O . GLN A 1 105 ? -25.041 6.930 10.277 1.00 57.84 105 GLN A O 1
#

pLDDT: mean 82.01, std 13.36, range [45.0, 96.06]

Sequence (105 aa):
MRAPLLAAAIGFALSGCQTASLNIAIQQNLPKACQALETAYAAFTSIAEIGTVKQSMIDKEAAAYVGVRNLCVNPERETAADVVAQVAQAYATIDAALNIARQAQ

Foldseek 3Di:
DPPPVVVVVVVVVVVVVVQVVQQVVQLVCLQVVLVVLVVVLVVVVVVVVVVPDDVLVVLLSVQLSVLCCVCVPCRNPDGPVNVVVSNVSSVVSNVVSVVVSVVVD